Protein AF-A0A543PYG2-F1 (afdb_monomer)

Solvent-accessible surface area (backbone atoms only — not comparable to full-atom values): 5636 Å² total; per-residue (Å²): 134,81,77,74,58,76,78,60,68,68,72,52,68,66,43,78,45,73,44,66,42,68,48,100,84,72,46,79,39,86,68,47,81,42,79,38,42,57,61,30,50,50,45,55,52,55,53,50,53,52,43,70,77,36,78,84,54,57,62,49,78,43,64,39,46,65,92,50,97,64,56,48,76,44,80,36,44,47,67,59,47,51,54,50,50,53,52,55,66,69,74,109

Organism: NCBI:txid637390

Sequence (92 aa):
MDGENEKDRAQSSILEIGLVMENAEGQQIPAIQMRLYPMVQQALLEAVDQLRHDPEQEYIRVTLHGTAERGVQMDFSREALLNLVSTIQKTD

pLDDT: mean 72.06, std 13.55, range [43.75, 88.12]

Structure (mmCIF, N/CA/C/O backbone):
data_AF-A0A543PYG2-F1
#
_entry.id   AF-A0A543PYG2-F1
#
loop_
_atom_site.group_PDB
_atom_site.id
_atom_site.type_symbol
_atom_site.label_atom_id
_atom_site.label_alt_id
_atom_site.label_comp_id
_atom_site.label_asym_id
_atom_site.label_entity_id
_atom_site.label_seq_id
_atom_site.pdbx_PDB_ins_code
_atom_site.Cartn_x
_atom_site.Cartn_y
_atom_site.Cartn_z
_atom_site.occupancy
_atom_site.B_iso_or_equiv
_atom_site.auth_seq_id
_atom_site.auth_comp_id
_atom_site.auth_asym_id
_atom_site.auth_atom_id
_atom_site.pdbx_PDB_model_num
ATOM 1 N N . MET A 1 1 ? 13.461 -20.141 -36.120 1.00 43.75 1 MET A N 1
ATOM 2 C CA . MET A 1 1 ? 13.182 -20.044 -34.674 1.00 43.75 1 MET A CA 1
ATOM 3 C C . MET A 1 1 ? 13.800 -18.743 -34.239 1.00 43.75 1 MET A C 1
ATOM 5 O O . MET A 1 1 ? 14.956 -18.700 -33.839 1.00 43.75 1 MET A O 1
ATOM 9 N N . ASP A 1 2 ? 13.061 -17.677 -34.508 1.00 47.53 2 ASP A N 1
ATOM 10 C CA . ASP A 1 2 ? 13.412 -16.319 -34.143 1.00 47.53 2 ASP A CA 1
ATOM 11 C C . ASP A 1 2 ? 13.399 -16.252 -32.623 1.00 47.53 2 ASP A C 1
ATOM 13 O O . ASP A 1 2 ? 12.391 -16.559 -31.988 1.00 47.53 2 ASP A O 1
ATOM 17 N N . GLY A 1 3 ? 14.566 -15.964 -32.051 1.00 49.66 3 GLY A N 1
ATOM 18 C CA . GLY A 1 3 ? 14.696 -15.691 -30.633 1.00 49.66 3 GLY A CA 1
ATOM 19 C C . GLY A 1 3 ? 13.898 -14.436 -30.338 1.00 49.66 3 GLY A C 1
ATOM 20 O O . GLY A 1 3 ? 14.405 -13.329 -30.505 1.00 49.66 3 GLY A O 1
ATOM 21 N N . GLU A 1 4 ? 12.639 -14.619 -29.945 1.00 48.31 4 GLU A N 1
ATOM 22 C CA . GLU A 1 4 ? 11.886 -13.605 -29.229 1.00 48.31 4 GLU A CA 1
ATOM 23 C C . GLU A 1 4 ? 12.790 -13.139 -28.088 1.00 48.31 4 GLU A C 1
ATOM 25 O O . GLU A 1 4 ? 13.129 -13.909 -27.189 1.00 48.31 4 GLU A O 1
ATOM 30 N N . ASN A 1 5 ? 13.276 -11.902 -28.197 1.00 47.97 5 ASN A N 1
ATOM 31 C CA . ASN A 1 5 ? 14.093 -11.260 -27.185 1.00 47.97 5 ASN A CA 1
ATOM 32 C C . ASN A 1 5 ? 13.370 -11.389 -25.843 1.00 47.97 5 ASN A C 1
ATOM 34 O O . ASN A 1 5 ? 12.409 -10.679 -25.564 1.00 47.97 5 ASN A O 1
ATOM 38 N N . GLU A 1 6 ? 13.873 -12.260 -24.975 1.00 46.91 6 GLU A N 1
ATOM 39 C CA . GLU A 1 6 ? 13.394 -12.427 -23.600 1.00 46.91 6 GLU A CA 1
ATOM 40 C C . GLU A 1 6 ? 13.544 -11.122 -22.784 1.00 46.91 6 GLU A C 1
ATOM 42 O O . GLU A 1 6 ? 12.936 -10.951 -21.732 1.00 46.91 6 GLU A O 1
ATOM 47 N N . LYS A 1 7 ? 14.289 -10.146 -23.326 1.00 47.59 7 LYS A N 1
ATOM 48 C CA . LYS A 1 7 ? 14.377 -8.765 -22.839 1.00 47.59 7 LYS A CA 1
ATOM 49 C C . LYS A 1 7 ? 13.133 -7.901 -23.096 1.00 47.59 7 LYS A C 1
ATOM 51 O O . LYS A 1 7 ? 12.953 -6.936 -22.361 1.00 47.59 7 LYS A O 1
ATOM 56 N N . ASP A 1 8 ? 12.281 -8.231 -24.067 1.00 44.78 8 ASP A N 1
ATOM 57 C CA . ASP A 1 8 ? 11.062 -7.462 -24.380 1.00 44.78 8 ASP A CA 1
ATOM 58 C C . ASP A 1 8 ? 9.847 -7.901 -23.542 1.00 44.78 8 ASP A C 1
ATOM 60 O O . ASP A 1 8 ? 8.946 -7.108 -23.282 1.00 44.78 8 ASP A O 1
ATOM 64 N N . ARG A 1 9 ? 9.841 -9.127 -22.996 1.00 45.12 9 ARG A N 1
ATOM 65 C CA . ARG A 1 9 ? 8.767 -9.590 -22.088 1.00 45.12 9 ARG A CA 1
ATOM 66 C C . ARG A 1 9 ? 8.772 -8.921 -20.711 1.00 45.12 9 ARG A C 1
ATOM 68 O O . ARG A 1 9 ? 7.782 -9.005 -19.987 1.00 45.12 9 ARG A O 1
ATOM 75 N N . ALA A 1 10 ? 9.839 -8.203 -20.367 1.00 47.44 10 ALA A N 1
ATOM 76 C CA . ALA A 1 10 ? 9.855 -7.322 -19.203 1.00 47.44 10 ALA A CA 1
ATOM 77 C C . ALA A 1 10 ? 9.054 -6.019 -19.420 1.00 47.44 10 ALA A C 1
ATOM 79 O O . ALA A 1 10 ? 9.020 -5.185 -18.518 1.00 47.44 10 ALA A O 1
ATOM 80 N N . GLN A 1 11 ? 8.317 -5.870 -20.534 1.00 45.78 11 GLN A N 1
ATOM 81 C CA . GLN A 1 11 ? 7.117 -5.019 -20.620 1.00 45.78 11 GLN A CA 1
ATOM 82 C C . GLN A 1 11 ? 5.962 -5.545 -19.735 1.00 45.78 11 GLN A C 1
ATOM 84 O O . GLN A 1 11 ? 4.791 -5.486 -20.095 1.00 45.78 11 GLN A O 1
ATOM 89 N N . SER A 1 12 ? 6.279 -6.075 -18.555 1.00 48.88 12 SER A N 1
ATOM 90 C CA . SER A 1 12 ? 5.302 -6.323 -17.505 1.00 48.88 12 SER A CA 1
ATOM 91 C C . SER A 1 12 ? 4.956 -4.958 -16.908 1.00 48.88 12 SER A C 1
ATOM 93 O O . SER A 1 12 ? 5.805 -4.298 -16.309 1.00 48.88 12 SER A O 1
ATOM 95 N N . SER A 1 13 ? 3.743 -4.502 -17.205 1.00 57.88 13 SER A N 1
ATOM 96 C CA . SER A 1 13 ? 3.222 -3.149 -17.016 1.00 57.88 13 SER A CA 1
ATOM 97 C C . SER A 1 13 ? 3.670 -2.500 -15.704 1.00 57.88 13 SER A C 1
ATOM 99 O O . SER A 1 13 ? 3.361 -2.975 -14.611 1.00 57.88 13 SER A O 1
ATOM 101 N N . ILE A 1 14 ? 4.405 -1.390 -15.808 1.00 63.94 14 ILE A N 1
ATOM 102 C CA . ILE A 1 14 ? 4.666 -0.516 -14.662 1.00 63.94 14 ILE A CA 1
ATOM 103 C C . ILE A 1 14 ? 3.316 0.045 -14.218 1.00 63.94 14 ILE A C 1
ATOM 105 O O . ILE A 1 14 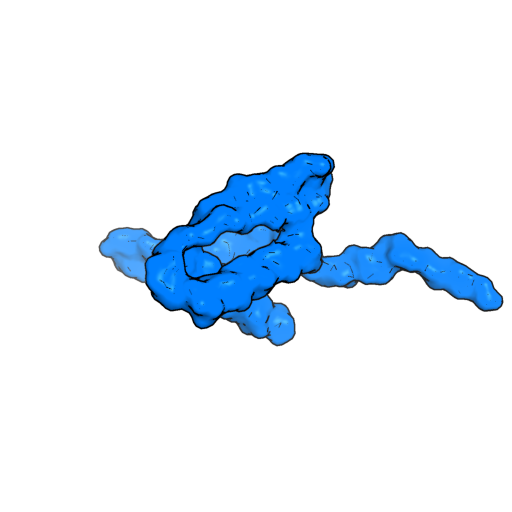? 2.639 0.709 -15.001 1.00 63.94 14 ILE A O 1
ATOM 109 N N . LEU A 1 15 ? 2.938 -0.215 -12.970 1.00 65.94 15 LEU A N 1
ATOM 110 C CA . LEU A 1 15 ? 1.697 0.294 -12.404 1.00 65.94 15 LEU A CA 1
ATOM 111 C C . LEU A 1 15 ? 1.926 1.702 -11.850 1.00 65.94 15 LEU A C 1
ATOM 113 O O . LEU A 1 15 ? 2.822 1.906 -11.032 1.00 65.94 15 LEU A O 1
ATOM 117 N N . GLU A 1 16 ? 1.116 2.669 -12.272 1.00 64.50 16 GLU A N 1
ATOM 118 C CA . GLU A 1 16 ? 1.126 4.023 -11.714 1.00 64.50 16 GLU A CA 1
ATOM 119 C C . GLU A 1 16 ? 0.031 4.143 -10.648 1.00 64.50 16 GLU A C 1
ATOM 121 O O . GLU A 1 16 ? -1.156 4.128 -10.961 1.00 64.50 16 GLU A O 1
ATOM 126 N N . ILE A 1 17 ? 0.426 4.262 -9.378 1.00 64.81 17 ILE A N 1
ATOM 127 C CA . ILE A 1 17 ? -0.499 4.446 -8.255 1.00 64.81 17 ILE A CA 1
ATOM 128 C C . ILE A 1 17 ? -0.438 5.888 -7.779 1.00 64.81 17 ILE A C 1
ATOM 130 O O . ILE A 1 17 ? 0.621 6.367 -7.375 1.00 64.81 17 ILE A O 1
ATOM 134 N N . GLY A 1 18 ? -1.589 6.557 -7.763 1.00 59.28 18 GLY A N 1
ATOM 135 C CA . GLY A 1 18 ? -1.779 7.801 -7.026 1.00 59.28 18 GLY A CA 1
ATOM 136 C C . GLY A 1 18 ? -2.339 7.516 -5.636 1.00 59.28 18 GLY A C 1
ATOM 137 O O . GLY A 1 18 ? -3.493 7.120 -5.509 1.00 59.28 18 GLY A O 1
ATOM 138 N N . LEU A 1 19 ? -1.543 7.737 -4.591 1.00 63.62 19 LEU A N 1
ATOM 139 C CA . LEU A 1 19 ? -2.042 7.814 -3.221 1.00 63.62 19 LEU A CA 1
ATOM 140 C C . LEU A 1 19 ? -2.671 9.190 -3.006 1.00 63.62 19 LEU A C 1
ATOM 142 O O . LEU A 1 19 ? -2.036 10.210 -3.283 1.00 63.62 19 LEU A O 1
ATOM 146 N N . VAL A 1 20 ? -3.900 9.216 -2.495 1.00 65.06 20 VAL A N 1
ATOM 147 C CA . VAL A 1 20 ? -4.599 10.436 -2.077 1.00 65.06 20 VAL A CA 1
ATOM 148 C C . VAL A 1 20 ? -4.700 10.466 -0.553 1.00 65.06 20 VAL A C 1
ATOM 150 O O . VAL A 1 20 ? -5.052 9.467 0.067 1.00 65.06 20 VAL A O 1
ATOM 153 N N . MET A 1 21 ? -4.355 11.597 0.055 1.00 57.81 21 MET A N 1
ATOM 154 C CA . MET A 1 21 ? -4.574 11.880 1.476 1.00 57.81 21 MET A CA 1
ATOM 155 C C . MET A 1 21 ? -5.790 12.781 1.621 1.00 57.81 21 MET A C 1
ATOM 157 O O . MET A 1 21 ? -5.993 13.665 0.800 1.00 57.81 21 MET A O 1
ATOM 161 N N . GLU A 1 22 ? -6.572 12.609 2.676 1.00 65.38 22 GLU A N 1
ATOM 162 C CA . GLU A 1 22 ? -7.633 13.552 3.018 1.00 65.38 22 GLU A CA 1
ATOM 163 C C . GLU A 1 22 ? -7.081 14.610 3.984 1.00 65.38 22 GLU A C 1
ATOM 165 O O . GLU A 1 22 ? -6.385 14.275 4.945 1.00 65.38 22 GLU A O 1
ATOM 170 N N . ASN A 1 23 ? -7.326 15.895 3.719 1.00 72.62 23 ASN A N 1
ATOM 171 C CA . ASN A 1 23 ? -6.966 16.955 4.663 1.00 72.62 23 ASN A CA 1
ATOM 172 C C . ASN A 1 23 ? -8.009 17.106 5.776 1.00 72.62 23 ASN A C 1
ATOM 174 O O . ASN A 1 23 ? -9.077 16.504 5.746 1.00 72.62 23 ASN A O 1
ATOM 178 N N . ALA A 1 24 ? -7.719 17.974 6.748 1.00 77.06 24 ALA A N 1
ATOM 179 C CA . ALA A 1 24 ? -8.628 18.272 7.858 1.00 77.06 24 ALA A CA 1
ATOM 180 C C . ALA A 1 24 ? -9.996 18.846 7.425 1.00 77.06 24 ALA A C 1
ATOM 182 O O . ALA A 1 24 ? -10.910 18.922 8.240 1.00 77.06 24 ALA A O 1
ATOM 183 N N . GLU A 1 25 ? -10.136 19.253 6.162 1.00 82.31 25 GLU A N 1
ATOM 184 C CA . GLU A 1 25 ? -11.364 19.784 5.568 1.00 82.31 25 GLU A CA 1
ATOM 185 C C . GLU A 1 25 ? -12.123 18.722 4.745 1.00 82.31 25 GLU A C 1
ATOM 187 O O . GLU A 1 25 ? -13.131 19.039 4.117 1.00 82.31 25 GLU A O 1
ATOM 192 N N . GLY A 1 26 ? -11.665 17.462 4.739 1.00 78.56 26 GLY A N 1
ATOM 193 C CA . GLY A 1 26 ? -12.288 16.372 3.981 1.00 78.56 26 GLY A CA 1
ATOM 194 C C . GLY A 1 26 ? -11.934 16.359 2.488 1.00 78.56 26 GLY A C 1
ATOM 195 O O . GLY A 1 26 ? -12.562 15.652 1.702 1.00 78.56 26 GLY A O 1
ATOM 196 N N . GLN A 1 27 ? -10.958 17.160 2.053 1.00 82.56 27 GLN A N 1
ATOM 197 C CA . GLN A 1 27 ? -10.544 17.232 0.655 1.00 82.56 27 GLN A CA 1
ATOM 198 C C . GLN A 1 27 ? -9.459 16.197 0.351 1.00 82.56 27 GLN A C 1
ATOM 200 O O . GLN A 1 27 ? -8.426 16.151 1.020 1.00 82.56 27 GLN A O 1
ATOM 205 N N . GLN A 1 28 ? -9.655 15.425 -0.722 1.00 73.38 28 GLN A N 1
ATOM 206 C CA . GLN A 1 28 ? -8.636 14.5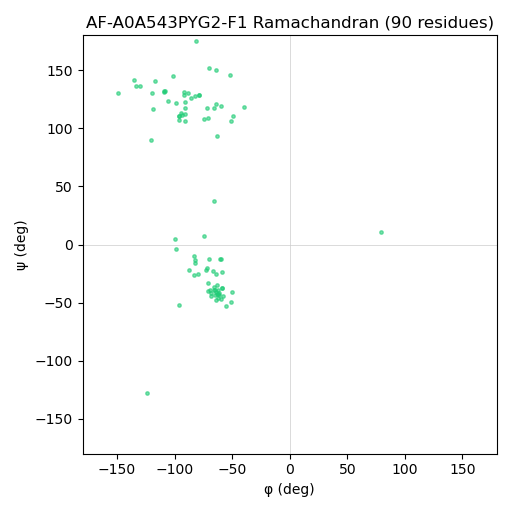23 -1.260 1.00 73.38 28 GLN A CA 1
ATOM 207 C C . GLN A 1 28 ? -7.513 15.321 -1.941 1.00 73.38 28 GLN A C 1
ATOM 209 O O . GLN A 1 28 ? -7.733 16.020 -2.931 1.00 73.38 28 GLN A O 1
ATOM 214 N N . ILE A 1 29 ? -6.298 15.197 -1.416 1.00 66.81 29 ILE A N 1
ATOM 215 C CA . ILE A 1 29 ? -5.063 15.776 -1.936 1.00 66.81 29 ILE A CA 1
ATOM 216 C C . ILE A 1 29 ? -4.197 14.648 -2.510 1.00 66.81 29 ILE A C 1
ATOM 218 O O . ILE A 1 29 ? -3.963 13.658 -1.812 1.00 66.81 29 ILE A O 1
ATOM 222 N N . PRO A 1 30 ? -3.662 14.765 -3.739 1.00 62.66 30 PRO A N 1
ATOM 223 C CA . PRO A 1 30 ? -2.651 13.830 -4.219 1.00 62.66 30 PRO A CA 1
ATOM 224 C C . PRO A 1 30 ? -1.424 13.883 -3.301 1.00 62.66 30 PRO A C 1
ATOM 226 O O . PRO A 1 30 ? -0.799 14.929 -3.140 1.00 62.66 30 PRO A O 1
ATOM 229 N N . ALA A 1 31 ? -1.098 12.752 -2.690 1.00 64.25 31 ALA A N 1
ATOM 230 C CA . ALA A 1 31 ? -0.020 12.627 -1.723 1.00 64.25 31 ALA A CA 1
ATOM 231 C C . ALA A 1 31 ? 1.266 12.134 -2.382 1.00 64.25 31 ALA A C 1
ATOM 233 O O . ALA A 1 31 ? 2.319 12.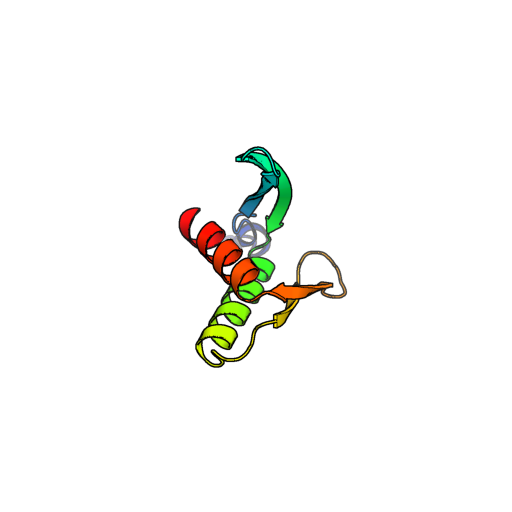744 -2.223 1.00 64.25 31 ALA A O 1
ATOM 234 N N . ILE A 1 32 ? 1.187 11.026 -3.126 1.00 63.75 32 ILE A N 1
ATOM 235 C CA . ILE A 1 32 ? 2.350 10.384 -3.748 1.00 63.75 32 ILE A CA 1
ATOM 236 C C . ILE A 1 32 ? 1.907 9.702 -5.044 1.00 63.75 32 ILE A C 1
ATOM 238 O O . ILE A 1 32 ? 0.955 8.927 -5.038 1.00 63.75 32 ILE A O 1
ATOM 242 N N . GLN A 1 33 ? 2.617 9.954 -6.146 1.00 64.31 33 GLN A N 1
ATOM 243 C CA . GLN A 1 33 ? 2.525 9.138 -7.360 1.00 64.31 33 GLN A CA 1
ATOM 244 C C . GLN A 1 33 ? 3.692 8.153 -7.385 1.00 64.31 33 GLN A C 1
ATOM 246 O O . GLN A 1 33 ? 4.852 8.562 -7.337 1.00 64.31 33 GLN A O 1
ATOM 251 N N . MET A 1 34 ? 3.396 6.858 -7.444 1.00 68.62 34 MET A N 1
ATOM 252 C CA . MET A 1 34 ? 4.401 5.799 -7.451 1.00 68.62 34 MET A CA 1
ATOM 253 C C . MET A 1 34 ? 4.305 4.976 -8.724 1.00 68.62 34 MET A C 1
ATOM 255 O O . MET A 1 34 ? 3.238 4.488 -9.081 1.00 68.62 34 MET A O 1
ATOM 259 N N . ARG A 1 35 ? 5.455 4.778 -9.370 1.00 72.12 35 ARG A N 1
ATOM 260 C CA . ARG A 1 35 ? 5.637 3.785 -10.428 1.00 72.12 35 ARG A CA 1
ATOM 261 C C . ARG A 1 35 ? 6.114 2.490 -9.799 1.00 72.12 35 ARG A C 1
ATOM 263 O O . ARG A 1 35 ? 7.264 2.401 -9.369 1.00 72.12 35 ARG A O 1
ATOM 270 N N . LEU A 1 36 ? 5.236 1.500 -9.728 1.00 73.75 36 LEU A N 1
ATOM 271 C CA . LEU A 1 36 ? 5.554 0.191 -9.188 1.00 73.75 36 LEU A CA 1
ATOM 272 C C . LEU A 1 36 ? 5.922 -0.765 -10.314 1.00 73.75 36 LEU A C 1
ATOM 274 O O . LEU A 1 36 ? 5.080 -1.204 -11.100 1.00 73.75 36 LEU A O 1
ATOM 278 N N . TYR A 1 37 ? 7.200 -1.125 -10.345 1.00 77.19 37 TYR A N 1
ATOM 279 C CA . TYR A 1 37 ? 7.668 -2.247 -11.146 1.00 77.19 37 TYR A CA 1
ATOM 280 C C . TYR A 1 37 ? 7.044 -3.554 -10.627 1.00 77.19 37 TYR A C 1
ATOM 282 O O . TYR A 1 37 ? 6.822 -3.671 -9.420 1.00 77.19 37 TYR A O 1
ATOM 290 N N . PRO A 1 38 ? 6.823 -4.560 -11.487 1.00 77.06 38 PRO A N 1
ATOM 291 C CA . PRO A 1 38 ? 6.229 -5.841 -11.091 1.00 77.06 38 PRO A CA 1
ATOM 292 C C . PRO A 1 38 ? 6.900 -6.495 -9.874 1.00 77.06 38 PRO A C 1
ATOM 294 O O . PRO A 1 38 ? 6.219 -6.965 -8.971 1.00 77.06 38 PRO A O 1
ATOM 297 N N . MET A 1 39 ? 8.235 -6.441 -9.790 1.00 75.69 39 MET A N 1
ATOM 298 C CA . MET A 1 39 ? 8.988 -6.965 -8.639 1.00 75.69 39 MET A CA 1
ATOM 299 C C . MET A 1 39 ? 8.656 -6.233 -7.327 1.00 75.69 39 MET A C 1
ATOM 301 O O . MET A 1 39 ? 8.592 -6.847 -6.267 1.00 75.69 39 MET A O 1
ATOM 305 N N . VAL A 1 40 ? 8.397 -4.924 -7.396 1.00 79.69 40 VAL A N 1
ATOM 306 C CA . VAL A 1 40 ? 7.981 -4.122 -6.237 1.00 79.69 40 VAL A CA 1
ATOM 307 C C . VAL A 1 40 ? 6.553 -4.480 -5.827 1.00 79.69 40 VAL A C 1
ATOM 309 O O . VAL A 1 40 ? 6.273 -4.595 -4.638 1.00 79.69 40 VAL A O 1
ATOM 312 N N . GLN A 1 41 ? 5.657 -4.700 -6.795 1.00 79.31 41 GLN A N 1
ATOM 313 C CA . GLN A 1 41 ? 4.288 -5.143 -6.516 1.00 79.31 41 GLN A CA 1
ATOM 314 C C . GLN A 1 41 ? 4.277 -6.510 -5.822 1.00 79.31 41 GLN A C 1
ATOM 316 O O . GLN A 1 41 ? 3.579 -6.678 -4.826 1.00 79.31 41 GLN A O 1
ATOM 321 N N . GLN A 1 42 ? 5.096 -7.458 -6.291 1.00 82.06 42 GLN A N 1
ATOM 322 C CA . GLN A 1 42 ? 5.234 -8.772 -5.659 1.00 82.06 42 GLN A CA 1
ATOM 323 C C . GLN A 1 42 ? 5.724 -8.670 -4.211 1.00 82.06 42 GLN A C 1
ATOM 325 O O . GLN A 1 42 ? 5.084 -9.234 -3.329 1.00 82.06 42 GLN A O 1
ATOM 330 N N . ALA A 1 43 ? 6.763 -7.873 -3.943 1.00 83.19 43 ALA A N 1
ATOM 331 C CA . ALA A 1 43 ? 7.267 -7.683 -2.581 1.00 83.19 43 ALA A CA 1
ATOM 332 C C . ALA A 1 43 ? 6.196 -7.122 -1.619 1.00 83.19 43 ALA A C 1
ATOM 334 O O . ALA A 1 43 ? 6.124 -7.517 -0.455 1.00 83.19 43 ALA A O 1
ATOM 335 N N . LEU A 1 44 ? 5.335 -6.217 -2.100 1.00 85.75 44 LEU A N 1
ATOM 336 C CA . LEU A 1 44 ? 4.217 -5.682 -1.312 1.00 85.75 44 LEU A CA 1
ATOM 337 C C . LEU A 1 44 ? 3.131 -6.738 -1.057 1.00 85.75 44 LEU A C 1
ATOM 339 O O . LEU A 1 44 ? 2.580 -6.795 0.043 1.00 85.75 44 LEU A O 1
ATOM 343 N N . LEU A 1 45 ? 2.833 -7.585 -2.047 1.00 85.38 45 LEU A N 1
ATOM 344 C CA . LEU A 1 45 ? 1.874 -8.685 -1.906 1.00 85.38 45 LEU A CA 1
ATOM 345 C C . LEU A 1 45 ? 2.358 -9.733 -0.895 1.00 85.38 45 LEU A C 1
ATOM 347 O O . LEU A 1 45 ? 1.582 -10.146 -0.034 1.00 85.38 45 LEU A O 1
ATOM 351 N N . GLU A 1 46 ? 3.636 -10.111 -0.947 1.00 87.56 46 GLU A N 1
ATOM 352 C CA . GLU A 1 46 ? 4.253 -11.034 0.015 1.00 87.56 46 GLU A CA 1
ATOM 353 C C . GLU A 1 46 ? 4.225 -10.471 1.442 1.00 87.56 46 GLU A C 1
ATOM 355 O O . GLU A 1 46 ? 3.950 -11.193 2.400 1.00 87.56 46 GLU A O 1
ATOM 360 N N . ALA A 1 47 ? 4.457 -9.166 1.596 1.00 86.50 47 ALA A N 1
ATOM 361 C CA . ALA A 1 47 ? 4.378 -8.502 2.892 1.00 86.50 47 ALA A CA 1
ATOM 362 C C . ALA A 1 47 ? 2.946 -8.490 3.463 1.00 86.50 47 ALA A C 1
ATOM 364 O O . ALA A 1 47 ? 2.759 -8.664 4.668 1.00 86.50 47 ALA A O 1
ATOM 365 N N . VAL A 1 48 ? 1.916 -8.341 2.620 1.00 86.94 48 VAL A N 1
ATOM 366 C CA . VAL A 1 48 ? 0.516 -8.479 3.063 1.00 86.94 48 VAL A CA 1
ATOM 367 C C . VAL A 1 48 ? 0.198 -9.900 3.495 1.00 86.94 48 VAL A C 1
ATOM 369 O O . VAL A 1 48 ? -0.523 -10.080 4.476 1.00 86.94 48 VAL A O 1
ATOM 372 N N . ASP A 1 49 ? 0.715 -10.902 2.790 1.00 87.44 49 ASP A N 1
ATOM 373 C CA . ASP A 1 49 ? 0.501 -12.295 3.172 1.00 87.44 49 ASP A CA 1
ATOM 374 C C . ASP A 1 49 ? 1.091 -12.586 4.561 1.00 87.44 49 ASP A C 1
ATOM 376 O O . ASP A 1 49 ? 0.409 -13.138 5.424 1.00 87.44 49 ASP A O 1
ATOM 380 N N . GLN A 1 50 ? 2.288 -12.066 4.853 1.00 85.00 50 GLN A N 1
ATOM 381 C CA . GLN A 1 50 ? 2.877 -12.132 6.197 1.00 85.00 50 GLN A CA 1
ATOM 382 C C . GLN A 1 50 ? 1.984 -11.479 7.264 1.00 85.00 50 GLN A C 1
ATOM 384 O O . GLN A 1 50 ? 1.726 -12.088 8.300 1.00 85.00 50 GLN A O 1
ATOM 389 N N . LEU A 1 51 ? 1.420 -10.295 6.996 1.00 85.56 51 LEU A N 1
ATOM 390 C CA . 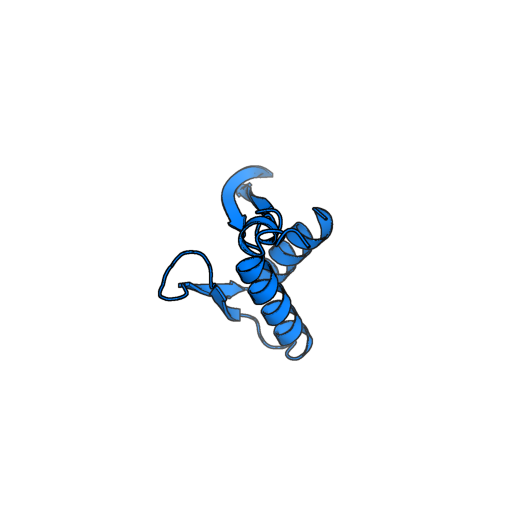LEU A 1 51 ? 0.479 -9.640 7.918 1.00 85.56 51 LEU A CA 1
ATOM 391 C C . LEU A 1 51 ? -0.828 -10.425 8.122 1.00 85.56 51 LEU A C 1
ATOM 393 O O . LEU A 1 51 ? -1.500 -10.260 9.143 1.00 85.56 51 LEU A O 1
ATOM 397 N N . ARG A 1 52 ? -1.245 -11.257 7.161 1.00 82.56 52 ARG A N 1
ATOM 398 C CA . ARG A 1 52 ? -2.399 -12.155 7.350 1.00 82.56 52 ARG A CA 1
ATOM 399 C C . ARG A 1 52 ? -2.069 -13.285 8.319 1.00 82.56 52 ARG A C 1
ATOM 401 O O . ARG A 1 52 ? -2.955 -13.709 9.056 1.00 82.56 52 ARG A O 1
ATOM 408 N N . HIS A 1 53 ? -0.820 -13.741 8.321 1.00 86.31 53 HIS A N 1
ATOM 409 C CA . HIS A 1 53 ? -0.328 -14.767 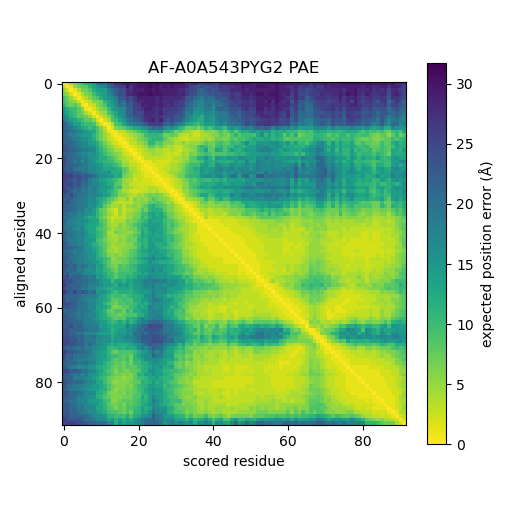9.233 1.00 86.31 53 HIS A CA 1
ATOM 410 C C . HIS A 1 53 ? 0.012 -14.229 10.630 1.00 86.31 53 HIS A C 1
AT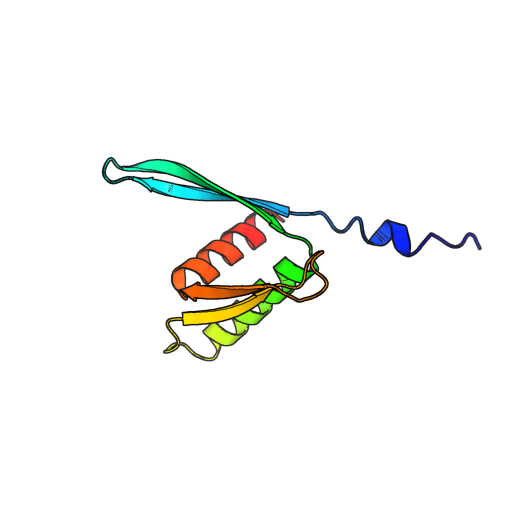OM 412 O O . HIS A 1 53 ? -0.090 -14.989 11.590 1.00 86.31 53 HIS A O 1
ATOM 418 N N . ASP A 1 54 ? 0.334 -12.938 10.752 1.00 86.88 54 ASP A N 1
ATOM 419 C CA . ASP A 1 54 ? 0.557 -12.255 12.029 1.00 86.88 54 ASP A CA 1
ATOM 420 C C . ASP A 1 54 ? -0.422 -11.072 12.217 1.00 86.88 54 ASP A C 1
ATOM 422 O O . ASP A 1 54 ? -0.166 -9.943 11.778 1.00 86.88 54 ASP A O 1
ATOM 426 N N . PRO A 1 55 ? -1.604 -11.308 12.819 1.00 80.19 55 PRO A N 1
ATOM 427 C CA . PRO A 1 55 ? -2.615 -10.273 13.010 1.00 80.19 55 PRO A CA 1
ATOM 428 C C . PRO A 1 55 ? -2.240 -9.228 14.071 1.00 80.19 55 PRO A C 1
ATOM 430 O O . PRO A 1 55 ? -2.810 -8.139 14.044 1.00 80.19 55 PRO A O 1
ATOM 433 N N . GLU A 1 56 ? -1.306 -9.536 14.976 1.00 87.94 56 GLU A N 1
ATOM 434 C CA . GLU A 1 56 ? -0.852 -8.612 16.026 1.00 87.94 56 GLU A CA 1
ATOM 435 C C . GLU A 1 56 ? 0.212 -7.636 15.505 1.00 87.94 56 GLU A C 1
ATOM 437 O O . GLU A 1 56 ? 0.464 -6.591 16.105 1.00 87.94 56 GLU A O 1
ATOM 442 N N . GLN A 1 57 ? 0.808 -7.935 14.349 1.00 86.44 5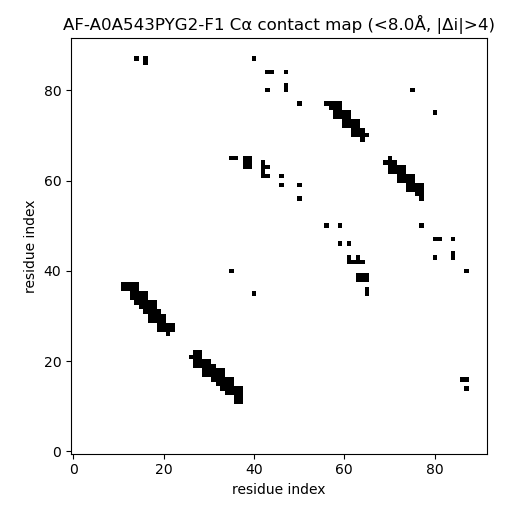7 GLN A N 1
ATOM 443 C CA . GLN A 1 57 ? 1.779 -7.065 13.709 1.00 86.44 57 GLN A CA 1
ATOM 444 C C . GLN A 1 57 ? 1.119 -5.796 13.133 1.00 86.44 57 GLN A C 1
ATOM 446 O O . GLN A 1 57 ? 0.414 -5.823 12.117 1.00 86.44 57 GLN A O 1
ATOM 451 N N . GLU A 1 58 ? 1.392 -4.658 13.779 1.00 87.62 58 GLU A N 1
ATOM 452 C CA . GLU A 1 58 ? 0.924 -3.327 13.363 1.00 87.62 58 GLU A CA 1
ATOM 453 C C . GLU A 1 58 ? 1.808 -2.678 12.286 1.00 87.62 58 GLU A C 1
ATOM 455 O O . GLU A 1 58 ? 1.321 -1.867 11.496 1.00 87.62 58 GLU A O 1
ATOM 460 N N . TYR A 1 59 ? 3.095 -3.041 12.228 1.00 87.44 59 TYR A N 1
ATOM 461 C CA . TYR A 1 59 ? 4.075 -2.477 11.296 1.00 87.44 59 TYR A CA 1
ATOM 462 C C . TYR A 1 59 ? 4.929 -3.567 10.656 1.00 87.44 59 TYR A C 1
ATOM 464 O O . TYR A 1 59 ? 5.355 -4.512 11.322 1.00 87.44 59 TYR A O 1
ATOM 472 N N . ILE A 1 60 ? 5.239 -3.405 9.372 1.00 87.06 60 ILE A N 1
ATOM 473 C CA . ILE A 1 60 ? 6.107 -4.317 8.630 1.00 87.06 60 ILE A CA 1
ATOM 474 C C . ILE A 1 60 ? 7.135 -3.543 7.815 1.00 87.06 60 ILE A C 1
ATOM 476 O O . ILE A 1 60 ? 6.824 -2.547 7.159 1.00 87.06 60 ILE A O 1
ATOM 480 N N . ARG A 1 61 ? 8.377 -4.026 7.855 1.00 85.81 61 ARG A N 1
ATOM 481 C CA . ARG A 1 61 ? 9.464 -3.515 7.026 1.00 85.81 61 ARG A CA 1
ATOM 482 C C . ARG A 1 61 ? 9.518 -4.305 5.731 1.00 85.81 61 ARG A C 1
ATOM 484 O O . ARG A 1 61 ? 9.793 -5.501 5.747 1.00 85.81 61 ARG A O 1
ATOM 491 N N . VAL A 1 62 ? 9.307 -3.627 4.612 1.00 83.06 62 VAL A N 1
ATOM 492 C CA . VAL A 1 62 ? 9.353 -4.220 3.276 1.00 83.06 62 VAL A CA 1
ATOM 493 C C . VAL A 1 62 ? 10.599 -3.726 2.560 1.00 83.06 62 VAL A C 1
ATOM 495 O O . VAL A 1 62 ? 10.891 -2.531 2.547 1.00 83.06 62 VAL A O 1
ATOM 498 N N . THR A 1 63 ? 11.348 -4.646 1.955 1.00 81.50 63 THR A N 1
ATOM 499 C CA . THR A 1 63 ? 12.455 -4.279 1.066 1.00 81.50 63 THR A CA 1
ATOM 500 C C . THR A 1 63 ? 11.941 -4.269 -0.366 1.00 81.50 63 THR A C 1
ATOM 502 O O . THR A 1 63 ? 11.577 -5.303 -0.915 1.00 81.50 63 THR A O 1
ATOM 505 N N . LEU A 1 64 ? 11.894 -3.087 -0.970 1.00 77.19 64 LEU A N 1
ATOM 506 C CA . LEU A 1 64 ? 11.414 -2.879 -2.327 1.00 77.19 64 LEU A CA 1
ATOM 507 C C . LEU A 1 64 ? 12.589 -2.982 -3.300 1.00 77.19 64 LEU A C 1
ATOM 509 O O . LEU A 1 64 ? 13.488 -2.135 -3.318 1.00 77.19 64 LEU A O 1
ATOM 513 N N . HIS A 1 65 ? 12.573 -4.027 -4.123 1.00 67.38 65 HIS A N 1
ATOM 514 C CA . HIS A 1 65 ? 13.558 -4.249 -5.175 1.00 67.38 65 HIS A CA 1
ATOM 515 C C . HIS A 1 65 ? 13.005 -3.728 -6.509 1.00 67.38 65 HIS A C 1
ATOM 517 O O . HIS A 1 65 ? 12.076 -4.294 -7.080 1.00 67.38 65 HIS A O 1
ATOM 523 N N . GLY A 1 66 ? 13.550 -2.599 -6.968 1.00 68.81 66 GLY A N 1
ATOM 524 C CA . GLY A 1 66 ? 13.195 -1.949 -8.234 1.00 68.81 66 GLY A CA 1
ATOM 525 C C . GLY A 1 66 ? 14.424 -1.763 -9.124 1.00 68.81 66 GLY A C 1
ATOM 526 O O . GLY A 1 66 ? 15.174 -2.704 -9.353 1.00 68.81 66 GLY A O 1
ATOM 527 N N . THR A 1 67 ? 14.656 -0.534 -9.597 1.00 57.56 67 THR A N 1
ATOM 528 C CA . THR A 1 67 ? 15.842 -0.164 -10.400 1.00 57.56 67 THR A CA 1
ATOM 529 C C . THR A 1 67 ? 17.087 0.155 -9.570 1.00 57.56 67 THR A C 1
ATOM 531 O O . THR A 1 67 ? 18.162 0.347 -10.130 1.00 57.56 67 THR A O 1
ATOM 534 N N . ALA A 1 68 ? 16.957 0.273 -8.247 1.00 60.34 68 ALA A N 1
ATOM 535 C CA . ALA A 1 68 ? 18.087 0.531 -7.363 1.00 60.34 68 ALA A CA 1
ATOM 536 C C . ALA A 1 68 ? 18.872 -0.767 -7.110 1.00 60.34 68 ALA A C 1
ATOM 538 O O . ALA A 1 68 ? 18.291 -1.766 -6.693 1.00 60.34 68 ALA A O 1
ATOM 539 N N . GLU A 1 69 ? 20.197 -0.735 -7.303 1.00 54.81 69 GLU A N 1
ATOM 540 C CA . GLU A 1 69 ? 21.098 -1.882 -7.068 1.00 54.81 69 GLU A CA 1
ATOM 541 C C . GLU A 1 69 ? 21.049 -2.405 -5.623 1.00 54.81 69 GLU A C 1
ATOM 543 O O . GLU A 1 69 ? 21.367 -3.561 -5.352 1.00 54.81 69 GLU A O 1
ATOM 548 N N . ARG A 1 70 ? 20.641 -1.554 -4.680 1.00 66.19 70 ARG A N 1
ATOM 549 C CA . ARG A 1 70 ? 20.369 -1.921 -3.292 1.00 66.19 70 ARG A CA 1
ATOM 550 C C . ARG A 1 70 ? 18.897 -1.620 -3.041 1.00 66.19 70 ARG A C 1
ATOM 552 O O . ARG A 1 70 ? 18.489 -0.469 -3.176 1.00 66.19 70 ARG A O 1
ATOM 559 N N . GLY A 1 71 ? 18.109 -2.656 -2.748 1.00 69.44 71 GLY A N 1
ATOM 560 C CA . GLY A 1 71 ? 16.679 -2.513 -2.469 1.00 69.44 71 GLY A CA 1
ATOM 561 C C . GLY A 1 71 ? 16.422 -1.452 -1.397 1.00 69.44 71 GLY A C 1
ATOM 562 O O . GLY A 1 71 ? 17.234 -1.261 -0.489 1.00 69.44 71 GLY A O 1
ATOM 563 N N . VAL A 1 72 ? 15.307 -0.738 -1.516 1.00 77.62 72 VAL A N 1
ATOM 564 C CA . VAL A 1 72 ? 14.937 0.322 -0.574 1.00 77.62 72 VAL A CA 1
ATOM 565 C C . VAL A 1 72 ? 14.090 -0.288 0.530 1.00 77.62 72 VAL A C 1
ATOM 567 O O . VAL A 1 72 ? 13.051 -0.877 0.252 1.00 77.62 72 VAL A O 1
ATOM 570 N N . GLN A 1 73 ? 14.517 -0.149 1.782 1.00 80.25 73 GLN A N 1
ATOM 571 C CA . GLN A 1 73 ? 13.701 -0.558 2.922 1.00 80.25 73 GLN A CA 1
ATOM 572 C C . GLN A 1 73 ? 12.694 0.538 3.259 1.00 80.25 73 GLN A C 1
ATOM 574 O O . GLN A 1 73 ? 13.071 1.696 3.433 1.00 80.25 73 GLN A O 1
ATOM 579 N N . MET A 1 74 ? 11.424 0.163 3.356 1.00 82.38 74 MET A N 1
ATOM 580 C CA . MET A 1 74 ? 10.336 1.036 3.778 1.00 82.38 74 MET A CA 1
ATOM 581 C C . MET A 1 74 ? 9.524 0.358 4.872 1.00 82.38 74 MET A C 1
ATOM 583 O O . MET A 1 74 ? 9.213 -0.828 4.783 1.00 82.38 74 MET A O 1
ATOM 587 N N . ASP A 1 75 ? 9.180 1.126 5.897 1.00 84.69 75 ASP A N 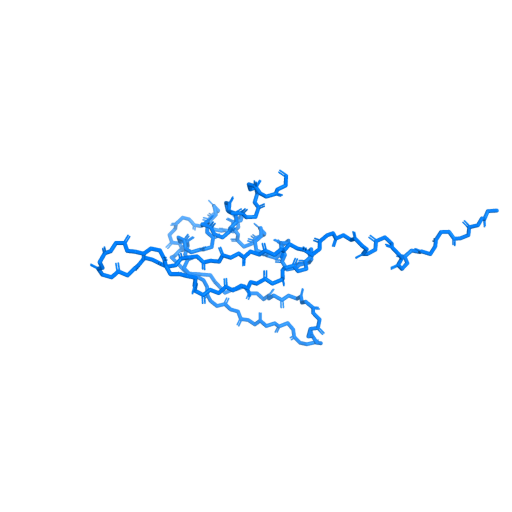1
ATOM 588 C CA . ASP A 1 75 ? 8.275 0.692 6.953 1.00 84.69 75 ASP A CA 1
ATOM 589 C C . ASP A 1 75 ? 6.846 1.094 6.581 1.00 84.69 75 ASP A C 1
ATOM 591 O O . ASP A 1 75 ? 6.580 2.254 6.263 1.00 84.69 75 ASP A O 1
ATOM 595 N N . PHE A 1 76 ? 5.926 0.136 6.630 1.00 84.12 76 PHE A N 1
ATOM 596 C CA . PHE A 1 76 ? 4.505 0.361 6.405 1.00 84.12 76 PHE A CA 1
ATOM 597 C C . PHE A 1 76 ? 3.719 0.026 7.667 1.00 84.12 76 PHE A C 1
ATOM 599 O O . PHE A 1 76 ? 3.995 -0.980 8.324 1.00 84.12 76 PHE A O 1
ATOM 606 N N . SER A 1 77 ? 2.698 0.828 7.977 1.00 88.12 77 SER A N 1
ATOM 607 C CA . SER A 1 77 ? 1.641 0.362 8.875 1.00 88.12 77 SER A CA 1
ATOM 608 C C . SER A 1 77 ? 0.801 -0.702 8.166 1.00 88.12 77 SER A C 1
ATOM 610 O O . SER A 1 77 ? 0.663 -0.690 6.937 1.00 88.12 77 SER A O 1
ATOM 612 N N . ARG A 1 78 ? 0.207 -1.610 8.942 1.00 85.88 78 ARG A N 1
ATOM 613 C CA . ARG A 1 78 ? -0.695 -2.657 8.451 1.00 85.88 78 ARG A CA 1
ATOM 614 C C . ARG A 1 78 ? -1.792 -2.074 7.563 1.00 85.88 78 ARG A C 1
ATOM 616 O O . ARG A 1 78 ? -2.007 -2.550 6.453 1.00 85.88 78 ARG A O 1
ATOM 623 N N . GLU A 1 79 ? -2.456 -1.024 8.040 1.00 85.12 79 GLU A N 1
ATOM 624 C CA . GLU A 1 79 ? -3.537 -0.360 7.310 1.00 85.12 79 GLU A CA 1
ATOM 625 C C . GLU A 1 79 ? -3.045 0.240 5.987 1.00 85.12 79 GLU A C 1
ATOM 627 O O . GLU A 1 79 ? -3.654 0.010 4.941 1.00 85.12 79 GLU A O 1
ATOM 632 N N . ALA A 1 80 ? -1.906 0.941 6.002 1.00 83.31 80 ALA A N 1
ATOM 633 C CA . ALA A 1 80 ? -1.341 1.539 4.797 1.00 83.31 80 ALA A CA 1
ATOM 634 C C . ALA A 1 80 ? -0.965 0.476 3.757 1.00 83.31 80 ALA A C 1
ATOM 636 O O . ALA A 1 80 ? -1.268 0.644 2.574 1.00 83.31 80 ALA A O 1
ATOM 637 N N . LEU A 1 81 ? -0.352 -0.633 4.184 1.00 84.69 81 LEU A N 1
ATOM 638 C CA . LEU A 1 81 ? 0.044 -1.705 3.276 1.00 84.69 81 LEU A CA 1
ATOM 639 C C . LEU A 1 81 ? -1.172 -2.436 2.685 1.00 84.69 81 LEU A C 1
ATOM 641 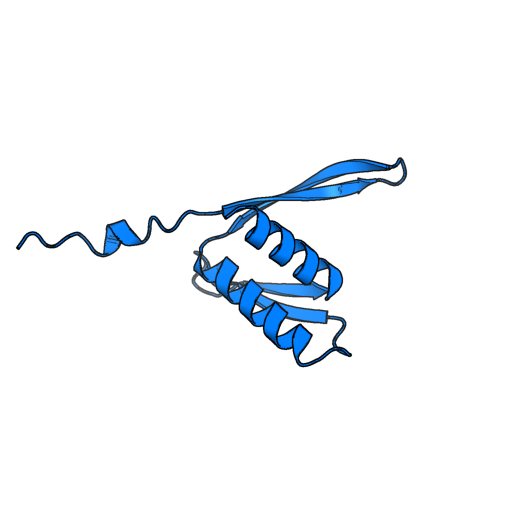O O . LEU A 1 81 ? -1.205 -2.695 1.481 1.00 84.69 81 LEU A O 1
ATOM 645 N N . LEU A 1 82 ? -2.198 -2.715 3.497 1.00 85.44 82 LEU A N 1
ATOM 646 C CA . LEU A 1 82 ? -3.448 -3.323 3.027 1.00 85.44 82 LEU A CA 1
ATOM 647 C C . LEU A 1 82 ? -4.189 -2.416 2.036 1.00 85.44 82 LEU A C 1
ATOM 649 O O . LEU A 1 82 ? -4.659 -2.895 1.002 1.00 85.44 82 LEU A O 1
ATOM 653 N N . ASN A 1 83 ? -4.257 -1.112 2.310 1.00 82.75 83 ASN A N 1
ATOM 654 C CA . ASN A 1 83 ? -4.860 -0.134 1.402 1.00 82.75 83 ASN A CA 1
ATOM 655 C C . ASN A 1 83 ? -4.083 -0.029 0.081 1.00 82.75 83 ASN A C 1
ATOM 657 O O . ASN A 1 83 ? -4.686 0.023 -0.996 1.00 82.75 83 ASN A O 1
ATOM 661 N N . LEU A 1 84 ? -2.750 -0.054 0.143 1.00 79.50 84 LEU A N 1
ATOM 662 C CA . LEU A 1 84 ? -1.889 -0.015 -1.037 1.00 79.50 84 LEU A CA 1
ATOM 663 C C . LEU A 1 84 ? -2.081 -1.260 -1.913 1.00 79.50 84 LEU A C 1
ATOM 665 O O . LEU A 1 84 ? -2.305 -1.131 -3.115 1.00 79.50 84 LEU A O 1
ATOM 669 N N . VAL A 1 85 ? -2.069 -2.456 -1.320 1.00 81.44 85 VAL A N 1
ATOM 670 C CA . VAL A 1 85 ? -2.306 -3.711 -2.049 1.00 81.44 85 VAL A CA 1
ATOM 671 C C . VAL A 1 85 ? -3.724 -3.795 -2.607 1.00 81.44 85 VAL A C 1
ATOM 673 O O . VAL A 1 85 ? -3.898 -4.213 -3.748 1.00 81.44 85 VAL A O 1
ATOM 676 N N . SER A 1 86 ? -4.731 -3.337 -1.863 1.00 81.31 86 SER A N 1
ATOM 677 C CA . SER A 1 86 ? -6.107 -3.233 -2.367 1.00 81.31 86 SER A CA 1
ATOM 678 C C . SER A 1 86 ? -6.192 -2.329 -3.602 1.00 81.31 86 SER A C 1
ATOM 680 O O . SER A 1 86 ? -6.914 -2.634 -4.547 1.00 81.31 86 SER A O 1
ATOM 682 N N . THR A 1 87 ? -5.418 -1.242 -3.634 1.00 77.00 87 THR A N 1
ATOM 683 C CA . THR A 1 87 ? -5.335 -0.346 -4.798 1.00 77.00 87 THR A CA 1
ATOM 684 C C . THR A 1 87 ? -4.657 -1.030 -5.986 1.00 77.00 87 THR A C 1
ATOM 686 O O . THR A 1 87 ? -5.181 -0.965 -7.095 1.00 77.00 87 THR A O 1
ATOM 689 N N . ILE A 1 88 ? -3.550 -1.747 -5.754 1.00 74.69 88 ILE A N 1
ATOM 690 C CA . ILE A 1 88 ? -2.869 -2.558 -6.780 1.00 74.69 88 ILE A CA 1
ATOM 691 C C . ILE A 1 88 ? -3.843 -3.562 -7.409 1.00 74.69 88 ILE A C 1
ATOM 693 O O . ILE A 1 88 ? -4.025 -3.561 -8.619 1.00 74.69 88 ILE A O 1
ATOM 697 N N . GLN A 1 89 ? -4.528 -4.360 -6.585 1.00 71.88 89 GLN A N 1
ATOM 698 C CA . GLN A 1 89 ? -5.434 -5.421 -7.041 1.00 71.88 89 GLN A CA 1
ATOM 699 C C . GLN A 1 89 ? -6.691 -4.913 -7.761 1.00 71.88 89 GLN A C 1
ATOM 701 O O . GLN A 1 89 ? -7.302 -5.667 -8.505 1.00 71.88 89 GLN A O 1
ATOM 706 N N . LYS A 1 90 ? -7.108 -3.661 -7.531 1.00 72.19 90 LYS A N 1
ATOM 707 C CA . LYS A 1 90 ? -8.243 -3.037 -8.236 1.00 72.19 90 LYS A CA 1
ATOM 708 C C . LYS A 1 90 ? -7.878 -2.471 -9.608 1.00 72.19 90 LYS A C 1
ATOM 710 O O . LYS A 1 90 ? -8.781 -2.064 -10.333 1.00 72.19 90 LYS A O 1
ATOM 715 N N . THR A 1 91 ? -6.585 -2.353 -9.904 1.00 57.28 91 THR A N 1
ATOM 716 C CA . THR A 1 91 ? -6.089 -1.713 -11.130 1.00 57.28 91 THR A CA 1
ATOM 717 C C . THR A 1 91 ? -5.720 -2.739 -12.214 1.00 57.28 91 THR A C 1
ATOM 719 O O . THR A 1 91 ? -5.390 -2.333 -13.325 1.00 57.28 91 THR A O 1
ATOM 722 N N . ASP A 1 92 ? -5.805 -4.039 -11.902 1.00 46.53 92 ASP A N 1
ATOM 723 C CA . ASP A 1 92 ? -5.653 -5.170 -12.836 1.00 46.53 92 ASP A CA 1
ATOM 724 C C . ASP A 1 92 ? -7.006 -5.593 -13.443 1.00 46.53 92 ASP A C 1
ATOM 726 O O . ASP A 1 92 ? -8.013 -5.615 -12.691 1.00 46.53 92 ASP A O 1
#

Mean predicted aligned error: 10.86 Å

Radius of gyration: 15.93 Å; Cα contacts (8 Å, |Δi|>4): 108; chains: 1; bounding box: 33×40×51 Å

Foldseek 3Di:
DPPPPPVVVQVPDFDWDFDWDQDPVRDTDGDDTDGARPQQLVQLVVQLVVCVVPVVDQKDWTFGDDPDPGTDIDIDGNVRSVVVNVRVVVVD

Secondary structure (DSSP, 8-state):
-----TTTTT----EEEEEEEE-TTS-EEEEEEEEE-HHHHHHHHHHHHHHHH-TT--EEEEEE-SSSSSPEEEEEEHHHHHHHHHHHHH--

Nearest PDB structures (foldseek):
  4x6a-assembly1_A  TM=2.964E-01  e=3.343E+00  Saccharomyces cerevisiae S288C
  1nt9-assembly1_A  TM=2.656E-01  e=2.939E+00  Saccharomyces cerevisiae
  6bqf-assembly1_A  TM=3.094E-01  e=4.922E+00  Saccharomyces cerevisiae S288C
  2w1t-assembly1_A  TM=2.391E-01  e=4.922E+00  Bacillus subtilis